Protein AF-A0A1V1WAJ3-F1 (afdb_monomer)

Mean predicted aligned error: 12.84 Å

Radius of gyration: 24.7 Å; Cα contacts (8 Å, |Δi|>4): 76; chains: 1; bounding box: 40×63×68 Å

Foldseek 3Di:
DDDDDPPVVVDPCPPCVLLCQLVVQLQVQQQPDDDPVGRGNRDQWDQDPPGNDIDGSNVVSVVVSVVSVVVVVVVCVVVVPDPDDDPDDPCVPDDDPPDVPHDDDDDPPPDDDD

Structure (mmCIF, N/CA/C/O backbone):
data_AF-A0A1V1WAJ3-F1
#
_entry.id   AF-A0A1V1WAJ3-F1
#
loop_
_atom_site.group_PDB
_atom_site.id
_atom_site.type_symbol
_atom_site.label_atom_id
_atom_site.label_alt_id
_atom_site.label_comp_id
_atom_site.label_asym_id
_atom_site.label_entity_id
_atom_site.label_seq_id
_atom_site.pdbx_PDB_ins_code
_atom_site.Cartn_x
_atom_site.Cartn_y
_atom_site.Cartn_z
_atom_site.occupancy
_atom_site.B_iso_or_equiv
_atom_site.auth_seq_id
_atom_site.auth_comp_id
_atom_site.auth_asym_id
_atom_site.auth_atom_id
_atom_site.pdbx_PDB_model_num
ATOM 1 N N . MET A 1 1 ? 6.325 -7.172 46.826 1.00 40.62 1 MET A N 1
ATOM 2 C CA . MET A 1 1 ? 6.738 -7.994 45.670 1.00 40.62 1 MET A CA 1
ATOM 3 C C . MET A 1 1 ? 5.789 -7.647 44.529 1.00 40.62 1 MET A C 1
ATOM 5 O O . MET A 1 1 ? 4.782 -8.309 44.341 1.00 40.62 1 MET A O 1
ATOM 9 N N . GLY A 1 2 ? 6.005 -6.474 43.925 1.00 45.47 2 GLY A N 1
ATOM 10 C CA . GLY A 1 2 ? 5.100 -5.887 42.937 1.00 45.47 2 GLY A CA 1
ATOM 11 C C . GLY A 1 2 ? 5.430 -6.424 41.554 1.00 45.47 2 GLY A C 1
ATOM 12 O O . GLY A 1 2 ? 6.570 -6.312 41.111 1.00 45.47 2 GLY A O 1
ATOM 13 N N . LEU A 1 3 ? 4.449 -7.045 40.911 1.00 51.25 3 LEU A N 1
ATOM 14 C CA . LEU A 1 3 ? 4.535 -7.458 39.519 1.00 51.25 3 LEU A CA 1
ATOM 15 C C . LEU A 1 3 ? 4.611 -6.184 38.667 1.00 51.25 3 LEU A C 1
ATOM 17 O O . LEU A 1 3 ? 3.703 -5.357 38.707 1.00 51.25 3 LEU A O 1
ATOM 21 N N . GLY A 1 4 ? 5.731 -5.996 37.968 1.00 47.47 4 GLY A N 1
ATOM 22 C CA . GLY A 1 4 ? 5.906 -4.896 37.023 1.00 47.47 4 GLY A CA 1
ATOM 23 C C . GLY A 1 4 ? 4.881 -4.979 35.884 1.00 47.47 4 GLY A C 1
ATOM 24 O O . GLY A 1 4 ? 4.436 -6.079 35.543 1.00 47.47 4 GLY A O 1
ATOM 25 N N . PRO A 1 5 ? 4.479 -3.838 35.303 1.00 54.06 5 PRO A N 1
ATOM 26 C CA . PRO A 1 5 ? 3.453 -3.810 34.274 1.00 54.06 5 PRO A CA 1
ATOM 27 C C . PRO A 1 5 ? 3.946 -4.519 33.010 1.00 54.06 5 PRO A C 1
ATOM 29 O O . PRO A 1 5 ? 5.017 -4.232 32.478 1.00 54.06 5 PRO A O 1
ATOM 32 N N . LEU A 1 6 ? 3.119 -5.435 32.513 1.00 49.44 6 LEU A N 1
ATOM 33 C CA . LEU A 1 6 ? 3.295 -6.226 31.294 1.00 49.44 6 LEU A CA 1
ATOM 34 C C . LEU A 1 6 ? 3.154 -5.377 30.006 1.00 49.44 6 LEU A C 1
ATOM 36 O O . LEU A 1 6 ? 2.690 -5.870 28.985 1.00 49.44 6 LEU A O 1
ATOM 40 N N . HIS A 1 7 ? 3.571 -4.105 30.024 1.00 50.84 7 HIS A N 1
ATOM 41 C CA . HIS A 1 7 ? 3.533 -3.194 28.867 1.00 50.84 7 HIS A CA 1
ATOM 42 C C . HIS A 1 7 ? 4.563 -3.556 27.779 1.00 50.84 7 HIS A C 1
ATOM 44 O O . HIS A 1 7 ? 4.584 -2.960 26.711 1.00 50.84 7 HIS A O 1
ATOM 50 N N . ALA A 1 8 ? 5.422 -4.549 28.022 1.00 42.00 8 ALA A N 1
ATOM 51 C CA . ALA A 1 8 ? 6.471 -4.962 27.090 1.00 42.00 8 ALA A CA 1
ATOM 52 C C . ALA A 1 8 ? 5.972 -5.819 25.906 1.00 42.00 8 ALA A C 1
ATOM 54 O O . ALA A 1 8 ? 6.785 -6.218 25.073 1.00 42.00 8 ALA A O 1
ATOM 55 N N . LEU A 1 9 ? 4.667 -6.111 25.815 1.00 44.34 9 LEU A N 1
ATOM 56 C CA . LEU A 1 9 ? 4.078 -6.791 24.654 1.00 44.34 9 LEU A CA 1
ATOM 57 C C . LEU A 1 9 ? 3.511 -5.828 23.595 1.00 44.34 9 LEU A C 1
ATOM 59 O O . LEU A 1 9 ? 3.192 -6.283 22.500 1.00 44.34 9 LEU A O 1
ATOM 63 N N . ASP A 1 10 ? 3.513 -4.513 23.850 1.00 43.09 10 ASP A N 1
ATOM 64 C CA . ASP A 1 10 ? 3.290 -3.456 22.843 1.00 43.09 10 ASP A CA 1
ATOM 65 C C . ASP A 1 10 ? 4.545 -3.242 21.973 1.00 43.09 10 ASP A C 1
ATOM 67 O O . ASP A 1 10 ? 5.016 -2.130 21.719 1.00 43.09 10 ASP A O 1
ATOM 71 N N . ALA A 1 11 ? 5.141 -4.349 21.521 1.00 41.59 11 ALA A N 1
ATOM 72 C CA . ALA A 1 11 ? 6.229 -4.320 20.561 1.00 41.59 11 ALA A CA 1
ATOM 73 C C . ALA A 1 11 ? 5.782 -3.504 19.332 1.00 41.59 11 ALA A C 1
ATOM 75 O O . ALA A 1 11 ? 4.655 -3.687 18.861 1.00 41.59 11 ALA A O 1
ATOM 76 N N . PRO A 1 12 ? 6.637 -2.613 18.796 1.00 43.69 12 PRO A N 1
ATOM 77 C CA . PRO A 1 12 ? 6.281 -1.639 17.771 1.00 43.69 12 PRO A CA 1
ATOM 78 C C . PRO A 1 12 ? 6.055 -2.319 16.414 1.00 43.69 12 PRO A C 1
ATOM 80 O O . PRO A 1 12 ? 6.835 -2.196 15.476 1.00 43.69 12 PRO A O 1
ATOM 83 N N . LEU A 1 13 ? 4.936 -3.019 16.283 1.00 50.56 13 LEU A N 1
ATOM 84 C CA . LEU A 1 13 ? 4.343 -3.442 15.017 1.00 50.56 13 LEU A CA 1
ATOM 85 C C . LEU A 1 13 ? 3.289 -2.416 14.555 1.00 50.56 13 LEU A C 1
ATOM 87 O O . LEU A 1 13 ? 2.493 -2.687 13.659 1.00 50.56 13 LEU A O 1
ATOM 91 N N . GLY A 1 14 ? 3.277 -1.227 15.173 1.00 43.47 14 GLY A N 1
ATOM 92 C CA . GLY A 1 14 ? 2.168 -0.272 15.139 1.00 43.47 14 GLY A CA 1
ATOM 93 C C . GLY A 1 14 ? 1.799 0.256 13.753 1.00 43.47 14 GLY A C 1
ATOM 94 O O . GLY A 1 14 ? 0.613 0.388 13.464 1.00 43.47 14 GLY A O 1
ATOM 95 N N . ALA A 1 15 ? 2.765 0.463 12.856 1.00 45.50 15 ALA A N 1
ATOM 96 C CA . ALA A 1 15 ? 2.488 0.968 11.503 1.00 45.50 15 ALA A CA 1
ATOM 97 C C . ALA A 1 15 ? 3.433 0.402 10.429 1.00 45.50 15 ALA A C 1
ATOM 99 O O . ALA A 1 15 ? 2.990 0.064 9.334 1.00 45.50 15 ALA A O 1
ATOM 100 N N . ALA A 1 16 ?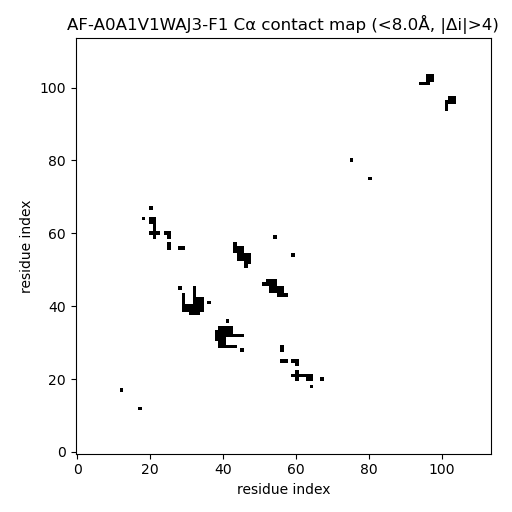 4.717 0.214 10.754 1.00 44.00 16 ALA A N 1
ATOM 101 C CA . ALA A 1 16 ? 5.714 -0.293 9.807 1.00 44.00 16 ALA A CA 1
ATOM 102 C C . ALA A 1 16 ? 5.541 -1.789 9.472 1.00 44.00 16 ALA A C 1
ATOM 104 O O . ALA A 1 16 ? 5.767 -2.200 8.337 1.00 44.00 16 ALA A O 1
ATOM 105 N N . GLY A 1 17 ? 5.091 -2.605 10.434 1.00 47.28 17 GLY A N 1
ATOM 106 C CA . GLY A 1 17 ? 4.954 -4.056 10.249 1.00 47.28 17 GLY A CA 1
ATOM 107 C C . GLY A 1 17 ? 3.798 -4.472 9.332 1.00 47.28 17 GLY A C 1
ATOM 108 O O . GLY A 1 17 ? 3.877 -5.509 8.679 1.00 47.28 17 GLY A O 1
ATOM 109 N N . ARG A 1 18 ? 2.735 -3.659 9.235 1.00 57.12 18 ARG A N 1
ATOM 110 C CA . ARG A 1 18 ? 1.514 -3.995 8.476 1.00 57.12 18 ARG A CA 1
ATOM 111 C C . ARG A 1 18 ? 1.593 -3.654 6.981 1.00 57.12 18 ARG A C 1
ATOM 113 O O . ARG A 1 18 ? 0.853 -4.231 6.195 1.00 57.12 18 ARG A O 1
ATOM 120 N N . LEU A 1 19 ? 2.510 -2.771 6.575 1.00 61.62 19 LEU A N 1
ATOM 121 C CA . LEU A 1 19 ? 2.706 -2.345 5.177 1.00 61.62 19 LEU A CA 1
ATOM 122 C C . LEU A 1 19 ? 3.929 -2.988 4.504 1.00 61.62 19 LEU A C 1
ATOM 124 O O . LEU A 1 19 ? 4.359 -2.552 3.436 1.00 61.62 19 LEU A O 1
ATOM 128 N N . ALA A 1 20 ? 4.495 -4.034 5.103 1.00 73.38 20 ALA A N 1
ATOM 129 C CA . ALA A 1 20 ? 5.757 -4.592 4.640 1.00 73.38 20 ALA A CA 1
ATOM 130 C C . ALA A 1 20 ? 5.646 -5.246 3.255 1.00 73.38 20 ALA A C 1
ATOM 132 O O . ALA A 1 20 ? 6.514 -5.028 2.424 1.00 73.38 20 ALA A O 1
ATOM 133 N N . VAL A 1 21 ? 4.588 -6.007 2.953 1.00 87.75 21 VAL A N 1
ATOM 134 C CA . VAL A 1 21 ? 4.569 -6.832 1.727 1.00 87.75 21 VAL A CA 1
ATOM 135 C C . VAL A 1 21 ? 4.603 -5.980 0.459 1.00 87.75 21 VAL A C 1
ATOM 137 O O . VAL A 1 21 ? 5.500 -6.150 -0.367 1.00 87.75 21 VAL A O 1
ATOM 140 N N . GLY A 1 22 ? 3.672 -5.032 0.316 1.00 90.06 22 GLY A N 1
ATOM 141 C CA . GLY A 1 22 ? 3.631 -4.143 -0.841 1.00 90.06 22 GLY A CA 1
ATOM 142 C C . GLY A 1 22 ? 4.861 -3.242 -0.931 1.00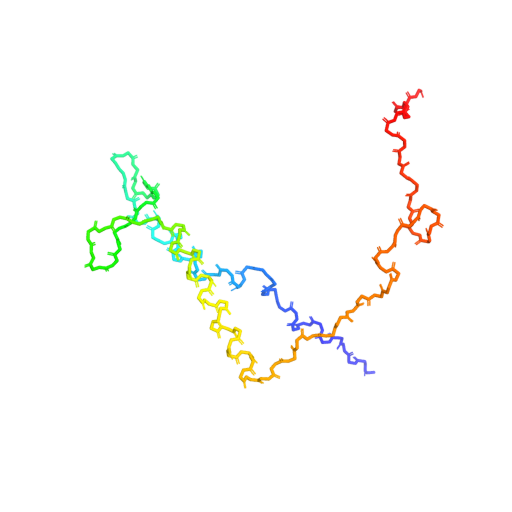 90.06 22 GLY A C 1
ATOM 143 O O . GLY A 1 22 ? 5.402 -3.070 -2.020 1.00 90.06 22 GLY A O 1
ATOM 144 N N . MET A 1 23 ? 5.354 -2.707 0.192 1.00 90.75 23 MET A N 1
ATOM 145 C CA . MET A 1 23 ? 6.539 -1.837 0.181 1.00 90.75 23 MET A CA 1
ATOM 146 C C . MET A 1 23 ? 7.834 -2.594 -0.125 1.00 90.75 23 MET A C 1
ATOM 148 O O . MET A 1 23 ? 8.662 -2.085 -0.880 1.00 90.75 23 MET A O 1
ATOM 152 N N . LEU A 1 24 ? 8.003 -3.808 0.407 1.00 93.12 24 LEU A N 1
ATOM 153 C CA . LEU A 1 24 ? 9.146 -4.673 0.108 1.00 93.12 24 LEU A CA 1
ATOM 154 C C . LEU A 1 24 ? 9.127 -5.072 -1.365 1.00 93.12 24 LEU A C 1
ATOM 156 O O . LEU A 1 24 ? 10.124 -4.884 -2.060 1.00 93.12 24 LEU A O 1
ATOM 160 N N . TYR A 1 25 ? 7.978 -5.543 -1.858 1.00 92.19 25 TYR A N 1
ATOM 161 C CA . TYR A 1 25 ? 7.806 -5.875 -3.269 1.00 92.19 25 TYR A CA 1
ATOM 162 C C . TYR A 1 25 ? 8.059 -4.663 -4.172 1.00 92.19 25 TYR A C 1
ATOM 164 O O . TYR A 1 25 ? 8.797 -4.767 -5.151 1.00 92.19 25 TYR A O 1
ATOM 172 N N . GLY A 1 26 ? 7.466 -3.515 -3.841 1.00 93.56 26 GLY A N 1
ATOM 173 C CA . GLY A 1 26 ? 7.576 -2.292 -4.625 1.00 93.56 26 GLY A CA 1
ATOM 174 C C . GLY A 1 26 ? 9.012 -1.783 -4.688 1.00 93.56 26 GLY A C 1
ATOM 175 O O . GLY A 1 26 ? 9.517 -1.515 -5.776 1.00 93.56 26 GLY A O 1
ATOM 176 N N . THR A 1 27 ? 9.694 -1.728 -3.542 1.00 94.25 27 THR A N 1
ATOM 177 C CA . THR A 1 27 ? 11.102 -1.314 -3.455 1.00 94.25 27 THR A CA 1
ATOM 178 C C . THR A 1 27 ? 12.004 -2.264 -4.228 1.00 94.25 27 THR A C 1
ATOM 180 O O . THR A 1 27 ? 12.815 -1.814 -5.033 1.00 94.25 27 THR A O 1
ATOM 183 N N . TRP A 1 28 ? 11.844 -3.573 -4.031 1.00 95.06 28 TRP A N 1
ATOM 184 C CA . TRP A 1 28 ? 12.651 -4.574 -4.723 1.00 95.06 28 TRP A CA 1
ATOM 185 C C . TRP A 1 28 ? 12.439 -4.538 -6.240 1.00 95.06 28 TRP A C 1
ATOM 187 O O . TRP A 1 28 ? 13.405 -4.527 -7.003 1.00 95.06 28 TRP A O 1
ATOM 197 N N . SER A 1 29 ? 11.185 -4.436 -6.683 1.00 94.94 29 SER A N 1
ATOM 198 C CA . SER A 1 29 ? 10.848 -4.356 -8.106 1.00 94.94 29 SER A CA 1
ATOM 199 C C . SER A 1 29 ? 11.405 -3.084 -8.735 1.00 94.94 29 SER A C 1
ATOM 201 O O . SER A 1 29 ? 12.034 -3.149 -9.787 1.00 94.94 29 SER A O 1
ATOM 203 N N . ALA A 1 30 ? 11.222 -1.933 -8.082 1.00 95.50 30 ALA A N 1
ATOM 204 C CA . ALA A 1 30 ? 11.711 -0.652 -8.581 1.00 95.50 30 ALA A CA 1
ATOM 205 C C . ALA A 1 30 ? 13.245 -0.592 -8.604 1.00 95.50 30 ALA A C 1
ATOM 207 O O . ALA A 1 30 ? 13.820 -0.053 -9.550 1.00 95.50 30 ALA A O 1
ATOM 208 N N . TYR A 1 31 ? 13.916 -1.210 -7.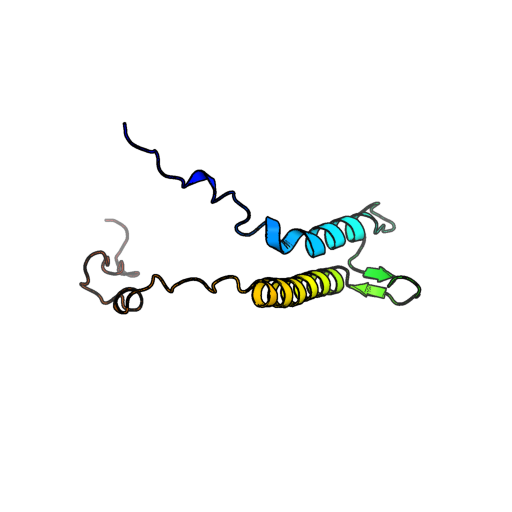629 1.00 96.00 31 TYR A N 1
ATOM 209 C CA . TYR A 1 31 ? 15.370 -1.354 -7.631 1.00 96.00 31 TYR A CA 1
ATOM 210 C C . TYR A 1 31 ? 15.865 -2.102 -8.879 1.00 96.00 31 TYR A C 1
ATOM 212 O O . TYR A 1 31 ? 16.881 -1.728 -9.453 1.00 96.00 31 TYR A O 1
ATOM 220 N N . GLY A 1 32 ? 15.131 -3.112 -9.352 1.00 94.81 32 GLY A N 1
ATOM 221 C CA . GLY A 1 32 ? 15.477 -3.861 -10.565 1.00 94.81 32 GLY A CA 1
ATOM 222 C C . GLY A 1 32 ? 15.238 -3.121 -11.889 1.00 94.81 32 GLY A C 1
ATOM 223 O O . GLY A 1 32 ? 15.673 -3.602 -12.934 1.00 94.81 32 GLY A O 1
ATOM 224 N N . VAL A 1 33 ? 14.553 -1.973 -11.884 1.00 95.25 33 VAL A N 1
ATOM 225 C CA . VAL A 1 33 ? 14.286 -1.215 -13.115 1.00 95.25 33 VAL A CA 1
ATOM 226 C C . VAL A 1 33 ? 15.499 -0.362 -13.473 1.00 95.25 33 VAL A C 1
ATOM 228 O O . VAL A 1 33 ? 15.867 0.536 -12.722 1.00 95.25 33 VAL A O 1
ATOM 231 N N . ALA A 1 34 ? 16.076 -0.588 -14.651 1.00 95.06 34 ALA A N 1
ATOM 232 C CA . ALA A 1 34 ? 17.147 0.234 -15.206 1.00 95.06 34 ALA A CA 1
ATOM 233 C C . ALA A 1 34 ? 16.622 1.224 -16.260 1.00 95.06 34 ALA A C 1
ATOM 235 O O . ALA A 1 34 ? 15.572 1.022 -16.873 1.00 95.06 34 ALA A O 1
ATOM 236 N N . SER A 1 35 ? 17.388 2.285 -16.493 1.00 93.06 35 SER A N 1
ATOM 237 C CA . SER A 1 35 ? 17.213 3.241 -17.589 1.00 93.06 35 SER A CA 1
ATOM 238 C C . SER A 1 35 ? 18.559 3.468 -18.295 1.00 93.06 35 SER A C 1
ATOM 240 O O . SER A 1 35 ? 19.598 3.106 -17.740 1.00 93.06 35 SER A O 1
ATOM 242 N N . PRO A 1 36 ? 18.595 4.111 -19.476 1.00 95.44 36 PRO A N 1
ATOM 243 C CA . PRO A 1 36 ? 19.855 4.412 -20.164 1.00 95.44 36 PRO A CA 1
ATOM 244 C C . PRO A 1 36 ? 20.854 5.248 -19.346 1.00 95.44 36 PRO A C 1
ATOM 246 O O . PRO A 1 36 ? 22.034 5.275 -19.677 1.00 95.44 36 PRO A O 1
ATOM 249 N N . VAL A 1 37 ? 20.390 5.934 -18.295 1.00 95.81 37 VAL A N 1
ATOM 250 C CA . VAL A 1 37 ? 21.195 6.846 -17.468 1.00 95.81 37 VAL A CA 1
ATOM 251 C C . VAL A 1 37 ? 21.337 6.395 -16.008 1.00 95.81 37 VAL A C 1
ATOM 253 O O . VAL A 1 37 ? 22.065 7.031 -15.252 1.00 95.81 37 VAL A O 1
ATOM 256 N N . GLN A 1 38 ? 20.662 5.316 -15.584 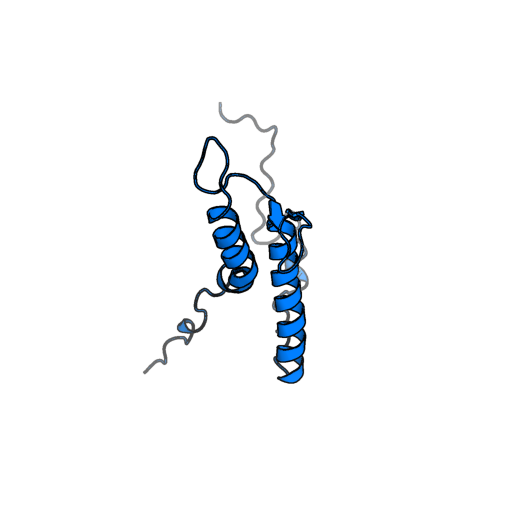1.00 94.31 38 GLN A N 1
ATOM 257 C CA . GLN A 1 38 ? 20.659 4.857 -14.186 1.00 94.31 38 GLN A CA 1
ATOM 258 C C . GLN A 1 38 ? 20.408 3.347 -14.074 1.00 94.31 38 GLN A C 1
ATOM 260 O O . GLN A 1 38 ? 19.512 2.816 -14.726 1.00 94.31 38 GLN A O 1
ATOM 265 N N . ALA A 1 39 ? 21.154 2.662 -13.201 1.00 94.25 39 ALA A N 1
ATOM 266 C CA . ALA A 1 39 ? 21.087 1.204 -13.045 1.00 94.25 39 ALA A CA 1
ATOM 267 C C . ALA A 1 39 ? 19.867 0.690 -12.252 1.00 94.25 39 ALA A C 1
ATOM 269 O O . ALA A 1 39 ? 19.430 -0.435 -12.472 1.00 94.25 39 ALA A O 1
ATOM 270 N N . HIS A 1 40 ? 19.321 1.504 -11.347 1.00 95.19 40 HIS A N 1
ATOM 271 C CA . HIS A 1 40 ? 18.208 1.151 -10.458 1.00 95.19 40 HIS A CA 1
ATOM 272 C C . HIS A 1 40 ? 17.147 2.242 -10.488 1.00 95.19 40 HIS A C 1
ATOM 274 O O . HIS A 1 40 ? 17.476 3.375 -10.824 1.00 95.19 40 HIS A O 1
ATOM 280 N N . PHE A 1 41 ? 15.899 1.958 -10.112 1.00 94.50 41 PHE A N 1
ATOM 281 C CA . PHE A 1 41 ? 14.826 2.964 -10.053 1.00 94.50 41 PHE A CA 1
ATOM 282 C C . PHE A 1 41 ? 14.655 3.772 -11.354 1.00 94.50 41 PHE A C 1
ATOM 284 O O . PHE A 1 41 ? 14.310 4.950 -11.331 1.00 94.50 41 PHE A O 1
ATOM 291 N N . GLY A 1 42 ? 14.911 3.146 -12.502 1.00 94.62 42 GLY A N 1
ATOM 292 C CA . GLY A 1 42 ? 14.878 3.777 -13.822 1.00 94.62 42 GLY A CA 1
ATOM 293 C C . GLY A 1 42 ? 13.474 4.080 -14.351 1.00 94.62 42 GLY A C 1
ATOM 294 O O . GLY A 1 42 ? 13.339 4.671 -15.419 1.00 94.62 42 GLY A O 1
ATOM 295 N N . GLY A 1 43 ? 12.425 3.676 -13.633 1.00 94.19 43 GLY A N 1
ATOM 296 C CA . GLY A 1 43 ? 11.048 3.957 -14.010 1.00 94.19 43 GLY A CA 1
ATOM 297 C C .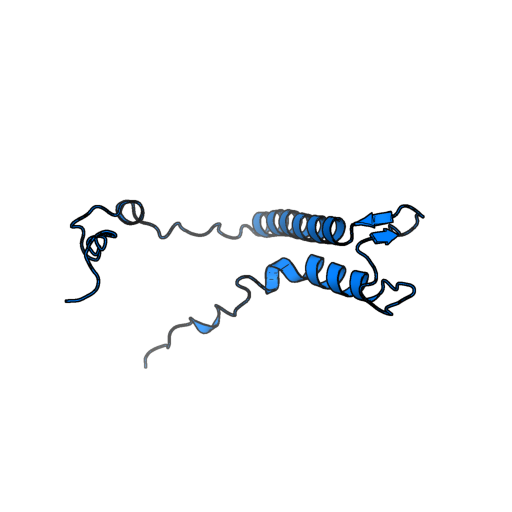 GLY A 1 43 ? 10.012 3.255 -13.126 1.00 94.19 43 GLY A C 1
ATOM 298 O O . GLY A 1 43 ? 10.357 2.390 -12.321 1.00 94.19 43 GLY A O 1
ATOM 299 N N . PRO A 1 44 ? 8.725 3.613 -13.278 1.00 95.62 44 PRO A N 1
ATOM 300 C CA . PRO A 1 44 ? 7.650 3.121 -12.415 1.00 95.62 44 PRO A CA 1
ATOM 301 C C . PRO A 1 44 ? 6.960 1.851 -12.939 1.00 95.62 44 PRO A C 1
ATOM 303 O O . PRO A 1 44 ? 6.009 1.377 -12.316 1.00 95.62 44 PRO A O 1
ATOM 306 N N . LEU A 1 45 ? 7.380 1.335 -14.098 1.00 96.12 45 LEU A N 1
ATOM 307 C CA . LEU A 1 45 ? 6.711 0.255 -14.817 1.00 96.12 45 LEU A CA 1
ATOM 308 C C . LEU A 1 45 ? 7.535 -1.033 -14.792 1.00 96.12 45 LEU A C 1
ATOM 310 O O . LEU A 1 45 ? 8.736 -1.014 -15.053 1.00 96.12 45 LEU A O 1
ATOM 314 N N . VAL A 1 46 ? 6.861 -2.160 -14.582 1.00 93.75 46 VAL A N 1
ATOM 315 C CA . VAL A 1 46 ? 7.431 -3.508 -14.714 1.00 93.75 46 VAL A CA 1
ATOM 316 C C . VAL A 1 46 ? 6.530 -4.360 -15.608 1.00 93.75 46 VAL A C 1
ATOM 318 O O . VAL A 1 46 ? 5.342 -4.072 -15.738 1.00 93.75 46 VAL A O 1
ATOM 321 N N . ALA A 1 47 ? 7.084 -5.373 -16.277 1.00 92.44 47 ALA A N 1
ATOM 322 C CA . ALA A 1 47 ? 6.255 -6.353 -16.977 1.00 92.44 47 ALA A CA 1
ATOM 323 C C . ALA A 1 47 ? 5.462 -7.171 -15.952 1.00 92.44 47 ALA A C 1
ATOM 325 O O . ALA A 1 47 ? 6.020 -7.608 -14.942 1.00 92.44 47 ALA A O 1
ATOM 326 N N . PHE A 1 48 ? 4.170 -7.364 -16.201 1.00 88.44 48 PHE A N 1
ATOM 327 C CA . PHE A 1 48 ? 3.379 -8.270 -15.386 1.00 88.44 48 PHE A CA 1
ATOM 328 C C . PHE A 1 48 ? 3.900 -9.707 -15.582 1.00 88.44 48 PHE A C 1
ATOM 330 O O . PHE A 1 48 ? 4.197 -10.092 -16.714 1.00 88.44 48 PHE A O 1
ATOM 337 N N . PRO A 1 49 ? 4.054 -10.510 -14.515 1.00 84.25 49 PRO A N 1
ATOM 338 C CA . PRO A 1 49 ? 4.628 -11.847 -14.632 1.00 84.25 49 PRO A CA 1
ATOM 339 C C . PRO A 1 49 ? 3.918 -12.701 -15.693 1.00 84.25 49 PRO A C 1
ATOM 341 O O . PRO A 1 49 ? 2.700 -12.865 -15.654 1.00 84.25 49 PRO A O 1
ATOM 344 N N . GLY A 1 50 ? 4.685 -13.248 -16.640 1.00 86.38 50 GLY A N 1
ATOM 345 C CA . GLY A 1 50 ? 4.160 -14.089 -17.722 1.00 86.38 50 GLY A CA 1
ATOM 346 C C . GLY A 1 50 ? 3.522 -13.332 -18.893 1.00 86.38 50 GLY A C 1
ATOM 347 O O . GLY A 1 50 ? 2.969 -13.978 -19.781 1.00 86.38 50 GLY A O 1
ATOM 348 N N . THR A 1 51 ? 3.590 -11.997 -18.929 1.00 91.38 51 THR A N 1
ATOM 349 C CA . THR A 1 51 ? 3.098 -11.188 -20.054 1.00 91.38 51 THR A CA 1
ATOM 350 C C . THR A 1 51 ? 4.071 -10.063 -20.419 1.00 91.38 51 THR A C 1
ATOM 352 O O . THR A 1 51 ? 4.965 -9.707 -19.656 1.00 91.38 51 THR A O 1
ATOM 355 N N . GLU A 1 52 ? 3.873 -9.462 -21.593 1.00 90.62 52 GLU A N 1
ATOM 356 C CA . GLU A 1 52 ? 4.603 -8.257 -22.023 1.00 90.62 52 GLU A CA 1
ATOM 357 C C . GLU A 1 52 ? 3.932 -6.953 -21.545 1.00 90.62 52 GLU A C 1
ATOM 359 O O . GLU A 1 52 ? 4.414 -5.845 -21.799 1.00 90.62 52 GLU A O 1
ATOM 364 N N . THR A 1 53 ? 2.798 -7.050 -20.845 1.00 95.00 53 THR A N 1
ATOM 365 C CA . THR A 1 53 ? 2.020 -5.888 -20.410 1.00 95.00 53 THR A CA 1
ATOM 366 C C . THR A 1 53 ? 2.736 -5.161 -19.279 1.00 95.00 53 THR A C 1
ATOM 368 O O . THR A 1 53 ? 2.987 -5.728 -18.215 1.00 95.00 53 THR A O 1
ATOM 371 N N . LYS A 1 54 ? 3.040 -3.877 -19.484 1.00 94.62 54 LYS A N 1
ATOM 372 C CA . LYS A 1 54 ? 3.641 -3.028 -18.454 1.00 94.62 54 LYS A CA 1
ATOM 373 C C . LYS A 1 54 ? 2.585 -2.549 -17.463 1.00 94.62 54 LYS A C 1
ATOM 375 O O . LYS A 1 54 ? 1.548 -2.026 -17.859 1.00 94.62 54 LYS A O 1
ATOM 380 N N . VAL A 1 55 ? 2.881 -2.694 -16.177 1.00 96.44 55 VAL A N 1
ATOM 381 C CA . VAL A 1 55 ? 2.023 -2.272 -15.066 1.00 96.44 55 VAL A CA 1
ATOM 382 C C . VAL A 1 55 ? 2.794 -1.378 -14.106 1.00 96.44 55 VAL A C 1
ATOM 384 O O . VAL A 1 55 ? 4.011 -1.504 -13.960 1.00 96.44 55 VAL A O 1
ATOM 387 N N . TYR A 1 56 ? 2.083 -0.474 -13.434 1.00 97.19 56 TYR A N 1
ATOM 388 C CA . TYR A 1 56 ? 2.668 0.386 -12.410 1.00 97.19 56 TYR A CA 1
ATOM 389 C C . TYR A 1 56 ? 3.026 -0.420 -11.162 1.00 97.19 56 TYR A C 1
ATOM 391 O O . TYR A 1 56 ? 2.157 -1.037 -10.542 1.00 97.19 56 TYR A O 1
ATOM 399 N N . ILE A 1 57 ? 4.291 -0.347 -10.748 1.00 96.56 57 ILE A N 1
ATOM 400 C CA . ILE A 1 57 ? 4.812 -1.056 -9.570 1.00 96.56 57 ILE A CA 1
ATOM 401 C C . ILE A 1 57 ? 4.038 -0.647 -8.310 1.00 96.56 57 ILE A C 1
ATOM 403 O O . ILE A 1 57 ? 3.637 -1.499 -7.521 1.00 96.56 57 ILE A O 1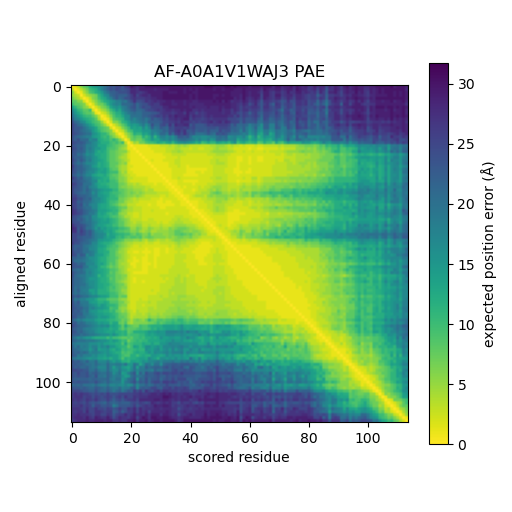
ATOM 407 N N . ALA A 1 58 ? 3.762 0.653 -8.157 1.00 94.62 58 ALA A N 1
ATOM 408 C CA . ALA A 1 58 ? 3.012 1.183 -7.021 1.00 94.62 58 ALA A CA 1
ATOM 409 C C . ALA A 1 58 ? 1.571 0.648 -6.954 1.00 94.62 58 ALA A C 1
ATOM 411 O O . ALA A 1 58 ? 1.066 0.386 -5.865 1.00 94.62 58 ALA A O 1
ATOM 412 N N . LEU A 1 59 ? 0.922 0.431 -8.105 1.00 95.62 59 LEU A N 1
ATOM 413 C CA . LEU A 1 59 ? -0.432 -0.121 -8.150 1.00 95.62 59 LEU A CA 1
ATOM 414 C C . LEU A 1 59 ? -0.443 -1.589 -7.707 1.00 95.62 59 LEU A C 1
ATOM 416 O O . LEU A 1 59 ? -1.289 -1.982 -6.908 1.00 95.62 59 LEU A O 1
ATOM 420 N N . VAL A 1 60 ? 0.523 -2.388 -8.169 1.00 94.69 60 VAL A N 1
ATOM 421 C CA . VAL A 1 60 ? 0.665 -3.788 -7.734 1.00 94.69 60 VAL A CA 1
ATOM 422 C C . VAL A 1 60 ? 0.973 -3.858 -6.237 1.00 94.69 60 VAL A C 1
ATOM 424 O O . VAL A 1 60 ? 0.330 -4.613 -5.513 1.00 94.69 60 VAL A O 1
ATOM 427 N N . ALA A 1 61 ? 1.896 -3.027 -5.748 1.00 93.75 61 ALA A N 1
ATOM 428 C CA . ALA A 1 61 ? 2.221 -2.932 -4.326 1.00 93.75 61 ALA A CA 1
ATOM 429 C C . ALA A 1 61 ? 0.995 -2.582 -3.464 1.00 93.75 61 ALA A C 1
ATOM 431 O O . ALA A 1 61 ? 0.772 -3.196 -2.418 1.00 93.75 61 ALA A O 1
ATOM 432 N N . PHE A 1 62 ? 0.174 -1.632 -3.915 1.00 93.38 62 PHE A N 1
ATOM 433 C CA . PHE A 1 62 ? -1.075 -1.273 -3.248 1.00 93.38 62 PHE A CA 1
ATOM 434 C C . PHE A 1 62 ? -2.058 -2.451 -3.196 1.00 93.38 62 PHE A C 1
ATOM 436 O O . PHE A 1 62 ? -2.582 -2.767 -2.126 1.00 93.38 62 PHE A O 1
ATOM 443 N N . LEU A 1 63 ? -2.264 -3.143 -4.321 1.00 94.88 63 LEU A N 1
ATOM 444 C CA . LEU A 1 63 ? -3.147 -4.309 -4.383 1.00 94.88 63 LEU A CA 1
ATOM 445 C C . LEU A 1 63 ? -2.668 -5.453 -3.482 1.00 94.88 63 LEU A C 1
ATOM 447 O O . LEU A 1 63 ? -3.496 -6.121 -2.867 1.00 94.88 63 LEU A O 1
ATOM 451 N N . LEU A 1 64 ? -1.354 -5.655 -3.346 1.00 93.50 64 LEU A N 1
ATOM 452 C CA . LEU A 1 64 ? -0.799 -6.634 -2.408 1.00 93.50 64 LEU A CA 1
ATOM 453 C C . LEU A 1 64 ? -1.132 -6.284 -0.954 1.00 93.50 64 LEU A C 1
ATOM 455 O O . LEU A 1 64 ? -1.538 -7.163 -0.199 1.00 93.50 64 LEU A O 1
ATOM 459 N N . ASN A 1 65 ? -1.022 -5.013 -0.561 1.00 91.75 65 ASN A N 1
ATOM 460 C CA . ASN A 1 65 ? -1.406 -4.584 0.787 1.00 91.75 65 ASN A CA 1
ATOM 461 C C . ASN A 1 65 ? -2.910 -4.760 1.033 1.00 91.75 65 ASN A C 1
ATOM 463 O O . ASN A 1 65 ? -3.306 -5.237 2.096 1.00 91.75 65 ASN A O 1
ATOM 467 N N . LEU A 1 66 ? -3.742 -4.426 0.044 1.00 93.38 66 LEU A N 1
ATOM 468 C CA . LEU A 1 66 ? -5.184 -4.648 0.122 1.00 93.38 66 LEU A CA 1
ATOM 469 C C . LEU A 1 66 ? -5.512 -6.140 0.270 1.00 93.38 66 LEU A C 1
ATOM 471 O O . LEU A 1 66 ? -6.327 -6.509 1.113 1.00 93.38 66 LEU A O 1
ATOM 475 N N . LEU A 1 67 ? -4.852 -7.003 -0.504 1.00 94.75 67 LEU A N 1
ATOM 476 C CA . LEU A 1 67 ? -5.021 -8.450 -0.410 1.00 94.75 67 LEU A CA 1
ATOM 477 C C . LEU A 1 67 ? -4.638 -8.965 0.982 1.00 94.75 67 LEU A C 1
ATOM 479 O O . LEU A 1 67 ? -5.395 -9.732 1.575 1.00 94.75 67 LEU A O 1
ATOM 483 N N . VAL A 1 68 ? -3.502 -8.513 1.524 1.00 92.81 68 VAL A N 1
ATOM 484 C CA . VAL A 1 68 ? -3.074 -8.848 2.891 1.00 92.81 68 VAL A CA 1
ATOM 485 C C . VAL A 1 68 ? -4.123 -8.412 3.908 1.00 92.81 68 VAL A C 1
ATOM 487 O O . VAL A 1 68 ? -4.465 -9.208 4.778 1.00 92.81 68 VAL A O 1
ATOM 490 N N . ALA A 1 69 ? -4.671 -7.200 3.788 1.00 92.12 69 ALA A N 1
ATOM 491 C CA . ALA A 1 69 ? -5.717 -6.717 4.684 1.00 92.12 69 ALA A CA 1
ATOM 492 C C . ALA A 1 69 ? -6.961 -7.616 4.631 1.00 92.12 69 ALA A C 1
ATOM 494 O O . ALA A 1 69 ? -7.411 -8.085 5.672 1.00 92.12 69 ALA A O 1
ATOM 495 N N . VAL A 1 70 ? -7.461 -7.937 3.433 1.00 95.25 70 VAL A N 1
ATOM 496 C CA . VAL A 1 70 ? -8.627 -8.821 3.255 1.00 95.25 70 VAL A CA 1
ATOM 497 C C . VAL A 1 70 ? -8.377 -10.202 3.862 1.00 95.25 70 VAL A C 1
ATOM 499 O O . VAL A 1 70 ? -9.208 -10.699 4.625 1.00 95.25 70 VAL A O 1
ATOM 502 N N . VAL A 1 71 ? -7.230 -10.820 3.562 1.00 95.25 71 VAL A N 1
ATOM 503 C CA . VAL A 1 71 ? -6.880 -12.148 4.087 1.00 95.25 71 VAL A CA 1
ATOM 504 C C . VAL A 1 71 ? -6.753 -12.108 5.604 1.00 95.25 71 VAL A C 1
ATOM 506 O O . VAL A 1 71 ? -7.335 -12.949 6.287 1.00 95.25 71 VAL A O 1
ATOM 509 N N . LEU A 1 72 ? -6.041 -11.119 6.146 1.00 92.62 72 LEU A N 1
ATOM 510 C CA . LEU A 1 72 ? -5.851 -10.989 7.584 1.00 92.62 72 LEU A CA 1
ATOM 511 C C . LEU A 1 72 ? -7.185 -10.757 8.296 1.00 92.62 72 LEU A C 1
ATOM 513 O O . LEU A 1 72 ? -7.433 -11.391 9.315 1.00 92.62 72 LEU A O 1
ATOM 517 N N . THR A 1 73 ? -8.081 -9.939 7.741 1.00 91.56 73 THR A N 1
ATOM 518 C CA . THR A 1 73 ? -9.435 -9.763 8.277 1.00 91.56 73 THR A CA 1
ATOM 519 C C . THR A 1 73 ? -10.190 -11.088 8.329 1.00 91.56 73 THR A C 1
ATOM 521 O O . THR A 1 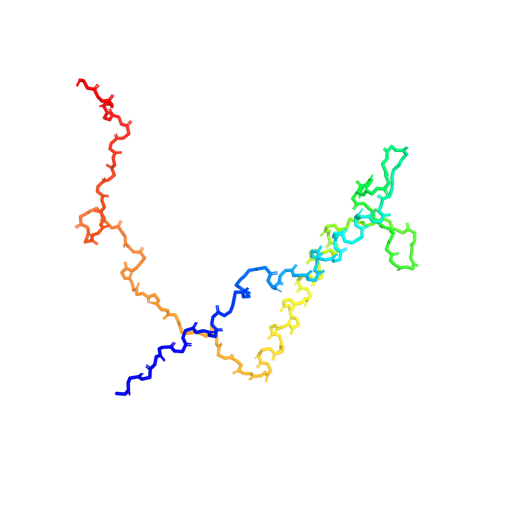73 ? -10.760 -11.421 9.367 1.00 91.56 73 THR A O 1
ATOM 524 N N . VAL A 1 74 ? -10.186 -11.874 7.249 1.00 96.25 74 VAL A N 1
ATOM 525 C CA . VAL A 1 74 ? -10.858 -13.185 7.233 1.00 96.25 74 VAL A CA 1
ATOM 526 C C . VAL A 1 74 ? -10.251 -14.126 8.277 1.00 96.25 74 VAL A C 1
ATOM 528 O O . VAL A 1 74 ? -10.995 -14.767 9.018 1.00 96.25 74 VAL A O 1
ATOM 531 N N . VAL A 1 75 ? -8.921 -14.175 8.382 1.00 95.75 75 VAL A N 1
ATOM 532 C CA . VAL A 1 75 ? -8.212 -15.019 9.355 1.00 95.75 75 VAL A CA 1
ATOM 533 C C . VAL A 1 75 ? -8.524 -14.597 10.791 1.00 95.75 75 VAL A C 1
ATOM 535 O O . VAL A 1 75 ? -8.924 -15.438 11.590 1.00 95.75 75 VAL A O 1
ATOM 538 N N . LEU A 1 76 ? -8.405 -13.312 11.130 1.00 94.62 76 LEU A N 1
ATOM 539 C CA . LEU A 1 76 ? -8.678 -12.808 12.481 1.00 94.62 76 LEU A CA 1
ATOM 540 C C . LEU A 1 76 ? -10.137 -13.046 12.892 1.00 94.62 76 LEU A C 1
ATOM 542 O O . LEU A 1 76 ? -10.396 -13.466 14.020 1.00 94.62 76 LEU A O 1
ATOM 546 N N . ARG A 1 77 ? -11.086 -12.873 11.962 1.00 92.62 77 ARG A N 1
ATOM 547 C CA . ARG A 1 77 ? -12.504 -13.192 12.199 1.00 92.62 77 ARG A CA 1
ATOM 548 C C . ARG A 1 77 ? -12.729 -14.690 12.394 1.00 92.62 77 ARG A C 1
ATOM 550 O O . ARG A 1 77 ? -13.481 -15.073 13.285 1.00 92.62 77 ARG A O 1
ATOM 557 N N . ALA A 1 78 ? -12.060 -15.543 11.616 1.00 95.38 78 ALA A N 1
ATOM 558 C CA . ALA A 1 78 ? -12.124 -16.995 11.793 1.00 95.38 78 ALA A CA 1
ATOM 559 C C . ALA A 1 78 ? -11.551 -17.436 13.152 1.00 95.38 78 ALA A C 1
ATOM 561 O O . ALA A 1 78 ? -12.081 -18.350 13.782 1.00 95.38 78 ALA A O 1
ATOM 562 N N . LEU A 1 79 ? -10.514 -16.742 13.627 1.00 97.56 79 LEU A N 1
ATOM 563 C CA . LEU A 1 79 ? -9.922 -16.925 14.952 1.00 97.56 79 LEU A CA 1
ATOM 564 C C . LEU A 1 79 ? -10.730 -16.265 16.084 1.00 97.56 79 LEU A C 1
ATOM 566 O O . LEU A 1 79 ? -10.367 -16.436 17.244 1.00 97.56 79 LEU A O 1
ATOM 570 N N . LYS A 1 80 ? -11.825 -15.554 15.769 1.00 93.44 80 LYS A N 1
ATOM 571 C CA . LYS A 1 80 ? -12.669 -14.820 16.731 1.00 93.44 80 LYS A CA 1
ATOM 572 C C . LYS A 1 80 ? -11.865 -13.858 17.611 1.00 93.44 80 LYS A C 1
ATOM 574 O O . LYS A 1 80 ? -12.104 -13.761 18.813 1.00 93.44 80 LYS A O 1
ATOM 579 N N . VAL A 1 81 ? -10.891 -13.180 17.011 1.00 93.81 81 VAL A N 1
ATOM 580 C CA . VAL A 1 81 ? -10.142 -12.117 17.688 1.00 93.81 81 VAL A CA 1
ATOM 581 C C . VAL A 1 81 ? -11.100 -10.963 17.991 1.00 93.81 81 VAL A C 1
ATOM 583 O O . VAL A 1 81 ? -11.887 -10.585 17.125 1.00 93.81 81 VAL A O 1
ATOM 586 N N . ASP A 1 82 ? -11.047 -10.450 19.221 1.00 89.94 82 ASP A N 1
ATOM 587 C CA . ASP A 1 82 ? -11.866 -9.322 19.674 1.00 89.94 82 ASP A CA 1
ATOM 588 C C . ASP A 1 82 ? -11.550 -8.057 18.853 1.00 89.94 82 ASP A C 1
ATOM 590 O O . ASP A 1 82 ? -10.398 -7.813 18.486 1.00 89.94 82 ASP A O 1
ATOM 594 N N . GLU A 1 83 ? -12.575 -7.261 18.554 1.00 86.31 83 GLU A N 1
ATOM 595 C CA . GLU A 1 83 ? -12.470 -6.029 17.757 1.00 86.31 83 GLU A CA 1
ATOM 596 C C . GLU A 1 83 ? -11.878 -4.865 18.571 1.00 86.31 83 GLU A C 1
ATOM 598 O O . GLU A 1 83 ? -11.483 -3.844 18.005 1.00 86.31 83 GLU A O 1
ATOM 603 N N . GLY A 1 84 ? -11.738 -5.058 19.885 1.00 86.25 84 GLY A N 1
ATOM 604 C CA . GLY A 1 84 ? -11.259 -4.048 20.814 1.00 86.25 84 GLY A CA 1
ATOM 605 C C . GLY A 1 84 ? -12.411 -3.195 21.333 1.00 86.25 84 GLY A C 1
ATOM 606 O O . GLY A 1 84 ? -13.376 -2.899 20.633 1.00 86.25 84 GLY A O 1
ATOM 607 N N . VAL A 1 85 ? -12.318 -2.811 22.603 1.00 90.06 85 VAL A N 1
ATOM 608 C CA . VAL A 1 85 ? -13.332 -1.976 23.249 1.00 90.06 85 VAL A CA 1
ATOM 609 C C . VAL A 1 85 ? -13.003 -0.517 22.977 1.00 90.06 85 VAL A C 1
ATOM 611 O O . VAL A 1 85 ? -11.883 -0.083 23.257 1.00 90.06 85 VAL A O 1
ATOM 614 N N . ASP A 1 86 ? -13.984 0.236 22.487 1.00 87.50 86 ASP A N 1
ATOM 615 C CA . ASP A 1 86 ? -13.882 1.688 22.379 1.00 87.50 86 ASP A CA 1
ATOM 616 C C . ASP A 1 86 ? -13.528 2.292 23.748 1.00 87.50 86 ASP A C 1
ATOM 618 O O . ASP A 1 86 ? -14.228 2.085 24.741 1.00 87.50 86 ASP A O 1
ATOM 622 N N . GLN A 1 87 ? -12.385 2.976 23.809 1.00 91.50 87 GLN A N 1
ATOM 623 C CA . GLN A 1 87 ? -11.881 3.616 25.027 1.00 91.50 87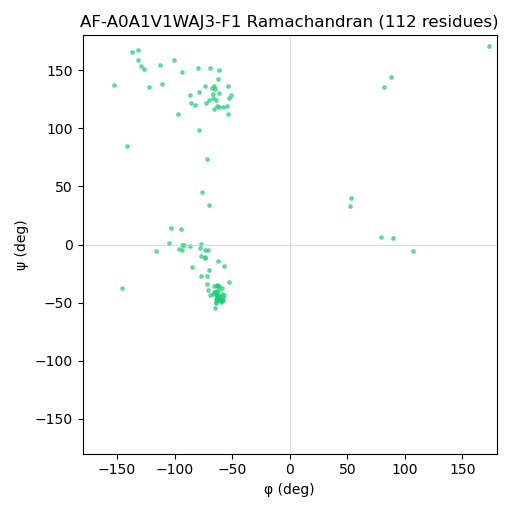 GLN A CA 1
ATOM 624 C C . GLN A 1 87 ? -12.300 5.086 25.132 1.00 91.50 87 GLN A C 1
ATOM 626 O O . GLN A 1 87 ? -11.936 5.747 26.106 1.00 91.50 87 GLN A O 1
ATOM 631 N N . THR A 1 88 ? -13.032 5.607 24.147 1.00 89.31 88 THR A N 1
ATOM 632 C CA . THR A 1 88 ? -13.478 6.998 24.146 1.00 89.31 88 THR A CA 1
ATOM 633 C C . THR A 1 88 ? -14.705 7.197 25.033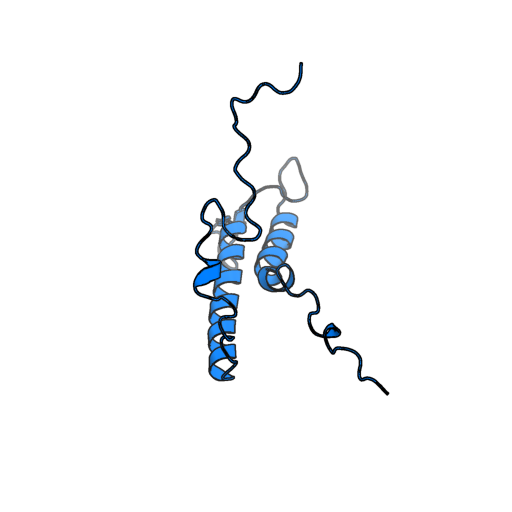 1.00 89.31 88 THR A C 1
ATOM 635 O O . THR A 1 88 ? -15.512 6.293 25.278 1.00 89.31 88 THR A O 1
ATOM 638 N N . ARG A 1 89 ? -14.839 8.408 25.563 1.00 85.56 89 ARG A N 1
ATOM 639 C CA . ARG A 1 89 ? -15.994 8.874 26.332 1.00 85.56 89 ARG A CA 1
ATOM 640 C C . ARG A 1 89 ? -16.721 9.955 25.530 1.00 85.56 89 ARG A C 1
ATOM 642 O O . ARG A 1 89 ? -16.077 10.673 24.775 1.00 85.56 89 ARG A O 1
ATOM 649 N N . PRO A 1 90 ? -18.034 10.172 25.738 1.00 85.00 90 PRO A N 1
ATOM 650 C CA . PRO A 1 90 ? -18.781 11.223 25.031 1.00 85.00 90 PRO A CA 1
ATOM 651 C C . PRO A 1 90 ? -18.149 12.626 25.113 1.00 85.00 90 PRO A C 1
ATOM 653 O O . PRO A 1 90 ? -18.245 13.416 24.176 1.00 85.00 90 PRO A O 1
ATOM 656 N N . GLN A 1 91 ? -17.483 12.916 26.231 1.00 80.38 91 GLN A N 1
ATOM 657 C CA . GLN A 1 91 ? -16.751 14.160 26.476 1.00 80.38 91 GLN A CA 1
ATOM 658 C C . GLN A 1 91 ? -15.474 14.310 25.631 1.00 80.38 91 GLN A C 1
ATOM 660 O O . GLN A 1 91 ? -15.052 15.429 25.403 1.00 80.38 91 GLN A O 1
ATOM 665 N N . ASP A 1 92 ? -14.884 13.224 25.118 1.00 83.12 92 ASP A N 1
ATOM 666 C CA . ASP A 1 92 ? -13.657 13.285 24.303 1.00 83.12 92 ASP A CA 1
ATOM 667 C C . ASP A 1 92 ? -13.928 13.826 22.886 1.00 83.12 92 ASP A C 1
ATOM 669 O O . ASP A 1 92 ? -13.003 14.133 22.137 1.00 83.12 92 ASP A O 1
ATOM 673 N N . TYR A 1 93 ? -15.205 13.940 22.511 1.00 81.94 93 TYR A N 1
ATOM 674 C CA . TYR A 1 93 ? -15.652 14.475 21.224 1.00 81.94 93 TYR A CA 1
ATOM 675 C C . TYR A 1 93 ? -16.040 15.956 21.275 1.00 81.94 93 TYR A C 1
ATOM 677 O O . TYR A 1 93 ? -16.384 16.519 20.236 1.00 81.94 93 TYR A O 1
ATOM 685 N N . HIS A 1 94 ? -16.015 16.573 22.458 1.00 81.81 94 HIS A N 1
ATOM 686 C CA . HIS A 1 94 ? -16.387 17.969 22.665 1.00 81.81 94 HIS A CA 1
ATOM 687 C C . HIS A 1 94 ? -15.209 18.709 23.294 1.00 81.81 94 HIS A C 1
ATOM 689 O O . HIS A 1 94 ? -14.555 18.197 24.199 1.00 81.81 94 HIS A O 1
ATOM 695 N N . VAL A 1 95 ? -14.920 19.898 22.775 1.00 77.44 95 VAL A N 1
ATOM 696 C CA . VAL A 1 95 ? -13.860 20.775 23.272 1.00 77.44 95 VAL A CA 1
ATOM 697 C C . VAL A 1 95 ? -14.409 22.190 23.180 1.00 77.44 95 VAL A C 1
ATOM 699 O O . VAL A 1 95 ? -14.230 22.862 22.163 1.00 77.44 95 VAL A O 1
ATOM 702 N N . ASP A 1 96 ? -15.146 22.607 24.205 1.00 77.88 96 ASP A N 1
ATOM 703 C CA . ASP A 1 96 ? -15.732 23.941 24.252 1.00 77.88 96 ASP A CA 1
ATOM 704 C C . ASP A 1 96 ? -14.806 24.914 24.993 1.00 77.88 96 ASP A C 1
ATOM 706 O O . ASP A 1 96 ? -14.051 24.562 25.907 1.00 77.88 96 ASP A O 1
ATOM 710 N N . ALA A 1 97 ? -14.846 26.185 24.586 1.00 76.75 97 ALA A N 1
ATOM 711 C CA . ALA A 1 97 ? -14.075 27.230 25.245 1.00 76.75 97 ALA A CA 1
ATOM 712 C C . ALA A 1 97 ? -14.509 27.359 26.716 1.00 76.75 97 ALA A C 1
ATOM 714 O O . ALA A 1 97 ? -15.654 27.707 27.008 1.00 76.75 97 ALA A O 1
ATOM 715 N N . GLY A 1 98 ? -13.572 27.116 27.636 1.00 73.31 98 GLY A N 1
ATOM 716 C CA . GLY A 1 98 ? -13.819 27.118 29.082 1.00 73.31 98 GLY A CA 1
ATOM 717 C C . GLY A 1 98 ? -13.830 25.732 29.731 1.00 73.31 98 GLY A C 1
ATOM 718 O O . GLY A 1 98 ? -13.882 25.658 30.961 1.00 73.31 98 GLY A O 1
ATOM 719 N N . ASP A 1 99 ? -13.728 24.654 28.950 1.00 79.94 99 ASP A N 1
ATOM 720 C CA . ASP A 1 99 ? -13.604 23.301 29.490 1.00 79.94 99 ASP A CA 1
ATOM 721 C C . ASP A 1 99 ? -12.240 23.062 30.176 1.00 79.94 99 ASP A C 1
ATOM 723 O O . ASP A 1 99 ? -11.222 23.666 29.810 1.00 79.94 99 ASP A O 1
ATOM 727 N N . PRO A 1 100 ? -12.168 22.160 31.177 1.00 77.19 100 PRO A N 1
ATOM 728 C CA . PRO A 1 100 ? -10.917 21.832 31.853 1.00 77.19 100 PRO A CA 1
ATOM 729 C C . PRO A 1 100 ? -9.851 21.319 30.874 1.00 77.19 100 PRO A C 1
ATOM 731 O O . PRO A 1 100 ? -10.007 20.261 30.272 1.00 77.19 100 PRO A O 1
ATOM 734 N N . GLY A 1 101 ? -8.733 22.042 30.762 1.00 73.31 101 GLY A N 1
ATOM 735 C CA . GLY A 1 101 ? -7.621 21.676 29.875 1.00 73.31 101 GLY A CA 1
ATOM 736 C C . GLY A 1 101 ? -7.713 22.242 28.455 1.00 73.31 101 GLY A C 1
ATOM 737 O O . GLY A 1 101 ? -6.854 21.919 27.637 1.00 73.31 101 GLY A O 1
ATOM 738 N N . VAL A 1 102 ? -8.701 23.096 28.169 1.00 78.38 102 VAL A N 1
ATOM 739 C CA . VAL A 1 102 ? -8.827 23.816 26.896 1.00 78.38 102 VAL A CA 1
ATOM 740 C C . VAL A 1 102 ? -8.248 25.218 27.050 1.00 78.38 102 VAL A C 1
ATOM 742 O O . VAL A 1 102 ? -8.781 26.049 27.786 1.00 78.38 102 VAL A O 1
ATOM 745 N N . GLU A 1 103 ? -7.133 25.487 26.371 1.00 77.44 103 GLU A N 1
ATOM 746 C CA . GLU A 1 103 ? -6.584 26.840 26.294 1.00 77.44 103 GLU A CA 1
ATOM 747 C C . GLU A 1 103 ? -7.439 27.691 25.353 1.00 77.44 103 GLU A C 1
ATOM 749 O O . GLU A 1 103 ? -7.843 27.243 24.279 1.00 77.44 103 GLU A O 1
ATOM 754 N N . ALA A 1 104 ? -7.728 28.928 25.762 1.00 73.50 104 ALA A N 1
ATOM 755 C CA . ALA A 1 104 ? -8.379 29.887 24.883 1.00 73.50 104 ALA A CA 1
ATOM 756 C C . ALA A 1 104 ? -7.476 30.135 23.667 1.00 73.50 104 ALA A C 1
ATOM 758 O O . ALA A 1 104 ? -6.281 30.388 23.824 1.00 73.50 104 ALA A O 1
ATOM 759 N N . GLU A 1 105 ? -8.054 30.043 22.469 1.00 70.25 105 GLU A N 1
ATOM 760 C CA . GLU A 1 105 ? -7.339 30.264 21.215 1.00 70.25 105 GLU A CA 1
ATOM 761 C C . GLU A 1 105 ? -6.583 31.600 21.257 1.00 70.25 105 GLU A C 1
ATOM 763 O O . GLU A 1 105 ? -7.142 32.639 21.620 1.00 70.25 105 GLU A O 1
ATOM 768 N N . ILE A 1 106 ? -5.288 31.562 20.929 1.00 68.69 106 ILE A N 1
ATOM 769 C CA . ILE A 1 106 ? -4.462 32.765 20.827 1.00 68.69 106 ILE A CA 1
ATOM 770 C C . ILE A 1 106 ? -5.043 33.616 19.702 1.00 68.69 106 ILE A C 1
ATOM 772 O O . ILE A 1 106 ? -5.074 33.166 18.560 1.00 68.69 106 ILE A O 1
ATOM 776 N N . ASP A 1 107 ? -5.476 34.837 20.024 1.00 70.00 107 ASP A N 1
ATOM 777 C CA . ASP A 1 107 ? -5.977 35.796 19.039 1.00 70.00 107 ASP A CA 1
ATOM 778 C C . ASP A 1 107 ? -4.929 35.980 17.920 1.00 70.00 107 ASP A C 1
ATOM 780 O O . ASP A 1 107 ? -3.857 36.543 18.177 1.00 70.00 107 ASP A O 1
ATOM 784 N N . PRO A 1 108 ? -5.209 35.538 16.676 1.00 69.25 108 PRO A N 1
ATOM 785 C CA . PRO A 1 108 ? -4.272 35.653 15.559 1.00 69.25 108 PRO A CA 1
ATOM 786 C C . PRO A 1 108 ? -3.940 37.107 15.200 1.00 69.25 108 PRO A C 1
ATOM 788 O O . PRO A 1 108 ? -3.007 37.362 14.434 1.00 69.25 108 PRO A O 1
ATOM 791 N N . HIS A 1 109 ? -4.721 38.061 15.711 1.00 71.38 109 HIS A N 1
ATOM 792 C CA . HIS A 1 109 ? -4.569 39.491 15.487 1.00 71.38 109 HIS A CA 1
ATOM 793 C C . HIS A 1 109 ? -3.982 40.233 16.691 1.00 71.38 109 HIS A C 1
ATOM 795 O O . HIS A 1 109 ? -3.781 41.450 16.610 1.00 71.38 109 HIS A O 1
ATOM 801 N N . ALA A 1 110 ? -3.645 39.529 17.776 1.00 72.44 110 ALA A N 1
ATOM 802 C CA . ALA A 1 110 ? -2.896 40.128 18.866 1.00 72.44 110 ALA A CA 1
ATOM 803 C C . ALA A 1 110 ? -1.474 40.484 18.381 1.00 72.44 110 ALA A C 1
ATOM 805 O O . ALA A 1 110 ? -0.763 39.625 17.850 1.00 72.44 110 ALA A O 1
ATOM 806 N N . PRO A 1 111 ? -1.025 41.744 18.537 1.00 72.69 111 PRO A N 1
ATOM 807 C CA . PRO A 1 111 ? 0.315 42.139 18.131 1.00 72.69 111 PRO A CA 1
ATOM 808 C C . PRO A 1 111 ? 1.356 41.388 18.966 1.00 72.69 111 PRO A C 1
ATOM 810 O O . PRO A 1 111 ? 1.355 41.449 20.197 1.00 72.69 111 PRO A O 1
ATOM 813 N N . ILE A 1 112 ? 2.264 40.682 18.291 1.00 67.94 112 ILE A N 1
ATOM 814 C CA . ILE A 1 112 ? 3.355 39.969 18.951 1.00 67.94 112 ILE A CA 1
ATOM 815 C C . ILE A 1 112 ? 4.443 40.996 19.310 1.00 67.94 112 ILE A C 1
ATOM 817 O O . ILE A 1 112 ? 5.264 41.358 18.472 1.00 67.94 112 ILE A O 1
ATOM 821 N N . HIS A 1 113 ? 4.418 41.434 20.574 1.00 60.97 113 HIS A N 1
ATOM 822 C CA . HIS A 1 113 ? 5.367 42.330 21.257 1.00 60.97 113 HIS A CA 1
ATOM 823 C C . HIS A 1 113 ? 5.203 43.849 21.031 1.00 60.97 113 HIS A C 1
ATOM 825 O O . HIS A 1 113 ? 5.069 44.331 19.907 1.00 60.97 113 HIS A O 1
ATOM 831 N N . ALA A 1 114 ? 5.306 44.591 22.142 1.00 49.16 114 ALA A N 1
ATOM 832 C CA . ALA A 1 114 ? 5.702 45.997 22.224 1.00 49.16 114 ALA A CA 1
ATOM 833 C C . ALA A 1 114 ? 6.836 46.119 23.251 1.00 49.16 114 ALA A C 1
ATOM 835 O O . ALA A 1 114 ? 6.757 45.399 24.277 1.00 49.16 114 ALA A O 1
#

Sequence (114 aa):
MGLGPLHALDAPLGAAGRLAVGMLYGTWSAYGVASPVQAHFGGPLVAFPGTETKVYIALVAFLLNLLVAVVLTVVLRALKVDEGVDQTRPQDYHVDAGDPGVEAEIDPHAPIHA

pLDDT: mean 81.15, std 17.58, range [40.62, 97.56]

Secondary structure (DSSP, 8-state):
-PPPP-GGG--S-SSTTTTHHHHHHHHHHHHT--BTTBSSS--SEEEPTTSS-EEEHHHHHHHHHHHHHHHHHHHHHHTT---------GGGG---TTSTT-PPPP-TTS-S--

Solvent-accessible surface area (backbone atoms only — not comparable to full-atom values): 7328 Å² total; per-residue (Å²): 138,81,82,74,82,80,66,80,74,73,60,88,52,84,63,72,62,77,49,41,68,16,51,51,51,30,52,55,55,29,45,68,24,54,40,103,89,36,77,45,59,42,49,64,61,40,62,42,91,98,50,87,54,72,41,51,39,67,58,53,19,50,51,47,40,52,50,49,50,55,52,49,52,54,50,40,57,74,69,64,58,80,91,71,78,85,84,77,54,85,65,78,80,57,86,54,94,78,42,93,91,50,77,76,78,76,63,89,80,60,78,88,78,133